Protein AF-A0A2D4GG04-F1 (afdb_monomer_lite)

Secondary structure (DSSP, 8-state):
-----TTHHHHHHHHHHHHHHHHHHHHS-TTS---HHHHHHHHHHHHHHHHHHHHHHHHHHHH--S-HHHHHHHHHHHIIIIIHHHHHHHHHHHHHHHHHHT-GGG-TT---TTSSSTT-

Structure (mmCIF, N/CA/C/O backbone):
data_AF-A0A2D4GG04-F1
#
_entry.id   AF-A0A2D4GG04-F1
#
loop_
_atom_site.group_PDB
_atom_site.id
_atom_site.type_symbol
_atom_site.label_atom_id
_atom_site.label_alt_id
_atom_site.label_comp_id
_atom_site.label_asym_id
_atom_site.label_entity_id
_atom_site.label_seq_id
_atom_site.pdbx_PDB_ins_code
_atom_site.Cartn_x
_atom_site.Cartn_y
_atom_site.Cartn_z
_atom_site.occupancy
_atom_site.B_iso_or_equiv
_atom_site.auth_seq_id
_atom_site.auth_comp_id
_atom_site.auth_asym_id
_atom_site.auth_atom_id
_atom_site.pdbx_PDB_model_num
ATOM 1 N N . ALA A 1 1 ? 33.853 -20.768 0.333 1.00 40.69 1 ALA A N 1
ATOM 2 C CA . ALA A 1 1 ? 32.745 -21.045 1.267 1.00 40.69 1 ALA A CA 1
ATOM 3 C C . ALA A 1 1 ? 31.698 -19.926 1.186 1.00 40.69 1 ALA A C 1
ATOM 5 O O . ALA A 1 1 ? 31.620 -19.101 2.079 1.00 40.69 1 ALA A O 1
ATOM 6 N N . TYR A 1 2 ? 30.912 -19.880 0.100 1.00 39.44 2 TYR A N 1
ATOM 7 C CA . TYR A 1 2 ? 29.882 -18.846 -0.138 1.00 39.44 2 TYR A CA 1
ATOM 8 C C . TYR A 1 2 ? 28.538 -19.462 -0.535 1.00 39.44 2 TYR A C 1
ATOM 10 O O . TYR A 1 2 ? 27.792 -18.930 -1.345 1.00 39.44 2 TYR A O 1
ATOM 18 N N . ARG A 1 3 ? 28.222 -20.621 0.045 1.00 44.22 3 ARG A N 1
ATOM 19 C CA . ARG A 1 3 ? 26.906 -21.250 -0.078 1.00 44.22 3 ARG A CA 1
ATOM 20 C C . ARG A 1 3 ? 26.056 -20.862 1.130 1.00 44.22 3 ARG A C 1
ATOM 22 O O . ARG A 1 3 ? 25.537 -21.718 1.835 1.00 44.22 3 ARG A O 1
ATOM 29 N N . PHE A 1 4 ? 25.984 -19.555 1.398 1.00 45.03 4 PHE A N 1
ATOM 30 C CA . PHE A 1 4 ? 25.039 -18.997 2.357 1.00 45.03 4 PHE A CA 1
ATOM 31 C C . PHE A 1 4 ? 23.671 -18.999 1.673 1.00 45.03 4 PHE A C 1
ATOM 33 O O . PHE A 1 4 ? 23.366 -18.168 0.828 1.00 45.03 4 PHE A O 1
ATOM 40 N N . HIS A 1 5 ? 22.949 -20.083 1.940 1.00 50.53 5 HIS A N 1
ATOM 41 C CA . HIS A 1 5 ? 21.539 -20.345 1.694 1.00 50.53 5 HIS A CA 1
ATOM 42 C C . HIS A 1 5 ? 20.739 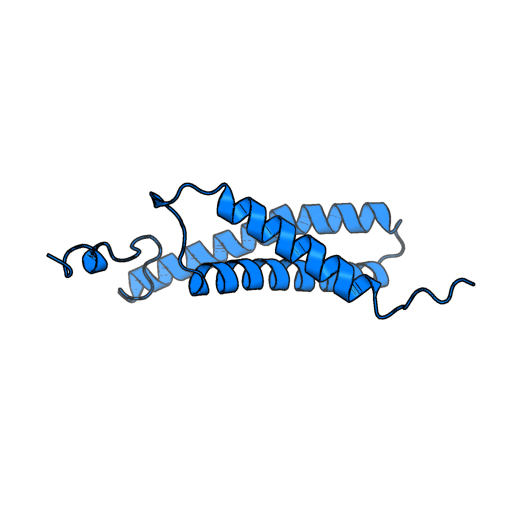-19.237 0.988 1.00 50.53 5 HIS A C 1
ATOM 44 O O . HIS A 1 5 ? 20.206 -18.329 1.621 1.00 50.53 5 HIS A O 1
ATOM 50 N N . LEU A 1 6 ? 20.494 -19.443 -0.308 1.00 53.38 6 LEU A N 1
ATOM 51 C CA . LEU A 1 6 ? 19.455 -18.755 -1.086 1.00 53.38 6 LEU A CA 1
ATOM 52 C C . LEU A 1 6 ? 18.047 -18.901 -0.450 1.00 53.38 6 LEU A C 1
ATOM 54 O O . LEU A 1 6 ? 17.166 -18.093 -0.711 1.00 53.38 6 LEU A O 1
ATOM 58 N N . GLY A 1 7 ? 17.843 -19.892 0.431 1.00 53.12 7 GLY A N 1
ATOM 59 C CA . GLY A 1 7 ? 16.624 -20.051 1.238 1.00 53.12 7 GLY A CA 1
ATOM 60 C C . GLY A 1 7 ? 16.628 -19.333 2.598 1.00 53.12 7 GLY A C 1
ATOM 61 O O . GLY A 1 7 ? 15.573 -19.219 3.211 1.00 53.12 7 GLY A O 1
ATOM 62 N N . GLY A 1 8 ? 17.780 -18.849 3.078 1.00 59.34 8 GLY A N 1
ATOM 63 C CA . GLY A 1 8 ? 17.917 -18.193 4.388 1.00 59.34 8 GLY A CA 1
ATOM 64 C C . GLY A 1 8 ? 17.561 -16.709 4.350 1.00 59.34 8 GLY A C 1
ATOM 65 O O . GLY A 1 8 ? 16.838 -16.231 5.215 1.00 59.34 8 GLY A O 1
ATOM 66 N N . GLY A 1 9 ? 17.941 -16.004 3.279 1.00 67.75 9 GLY A N 1
ATOM 67 C CA . GLY A 1 9 ? 17.712 -14.558 3.170 1.00 67.75 9 GLY A CA 1
ATOM 68 C C . GLY A 1 9 ? 16.235 -14.149 3.204 1.00 67.75 9 GLY A C 1
ATOM 69 O O . GLY A 1 9 ? 15.904 -13.096 3.746 1.00 67.75 9 GLY A O 1
ATOM 70 N N . ILE A 1 10 ? 15.331 -14.989 2.689 1.00 75.00 10 ILE A N 1
ATOM 71 C CA . ILE A 1 10 ? 13.883 -14.731 2.749 1.00 75.00 10 ILE A CA 1
ATOM 72 C C . ILE A 1 10 ? 13.372 -14.905 4.182 1.00 75.00 10 ILE A C 1
ATOM 74 O O . ILE A 1 10 ? 12.631 -14.059 4.675 1.00 75.00 10 ILE A O 1
ATOM 78 N N . VAL A 1 11 ? 13.790 -15.975 4.863 1.00 78.12 11 VAL A N 1
ATOM 79 C CA . VAL A 1 11 ? 13.392 -16.250 6.250 1.00 78.12 11 VAL A CA 1
ATOM 80 C C . VAL A 1 11 ? 13.904 -15.149 7.175 1.00 78.12 11 VAL A C 1
ATOM 82 O O . VAL A 1 11 ? 13.125 -14.595 7.946 1.00 78.12 11 VAL A O 1
ATOM 85 N N . ASP A 1 12 ? 15.168 -14.758 7.038 1.00 78.50 12 ASP A N 1
ATOM 86 C CA . ASP A 1 12 ? 15.774 -13.684 7.827 1.00 78.50 12 ASP A CA 1
ATOM 87 C C . ASP A 1 12 ? 15.065 -12.342 7.595 1.00 78.50 12 ASP A C 1
ATOM 89 O O . ASP A 1 12 ? 14.729 -11.636 8.546 1.00 78.50 12 ASP A O 1
ATOM 93 N N . SER A 1 13 ? 14.750 -12.017 6.337 1.00 76.44 13 SER A N 1
ATOM 94 C CA . SER A 1 13 ? 14.016 -10.793 5.989 1.00 76.44 13 SER A CA 1
ATOM 95 C C . SER A 1 13 ? 12.606 -10.780 6.587 1.00 76.44 13 SER A C 1
ATOM 97 O O . SER A 1 13 ? 12.174 -9.766 7.138 1.00 76.44 13 SER A O 1
ATOM 99 N N . LEU A 1 14 ? 11.895 -11.913 6.545 1.00 79.69 14 LEU A N 1
ATOM 100 C CA . LEU A 1 14 ? 10.574 -12.055 7.164 1.00 79.69 14 LEU A CA 1
ATOM 101 C C . LEU A 1 14 ? 10.644 -11.897 8.687 1.00 79.69 14 LEU A C 1
ATOM 103 O O . LEU A 1 14 ? 9.797 -11.222 9.278 1.00 79.69 14 LEU A O 1
ATOM 107 N N . LEU A 1 15 ? 11.668 -12.472 9.323 1.00 81.00 15 LEU A N 1
ATOM 108 C CA . LEU A 1 15 ? 11.889 -12.344 10.761 1.00 81.00 15 LEU A CA 1
ATOM 109 C C . LEU A 1 15 ? 12.191 -10.895 11.156 1.00 81.00 15 LEU A C 1
ATOM 111 O O . LEU A 1 15 ? 11.636 -10.413 12.143 1.00 81.00 15 LEU A O 1
ATOM 115 N N . ILE A 1 16 ? 13.011 -10.172 10.392 1.00 83.19 16 ILE A N 1
ATOM 116 C CA . ILE A 1 16 ? 13.320 -8.756 10.649 1.00 83.19 16 ILE A CA 1
ATOM 117 C C . ILE A 1 16 ? 12.049 -7.901 10.572 1.00 83.19 16 ILE A C 1
ATOM 119 O O . ILE A 1 16 ? 11.775 -7.122 11.488 1.00 83.19 16 ILE A O 1
ATOM 123 N N . VAL A 1 17 ? 11.233 -8.085 9.530 1.00 82.44 17 VAL A N 1
ATOM 124 C CA . VAL A 1 17 ? 9.967 -7.352 9.366 1.00 82.44 17 VAL A CA 1
ATOM 125 C C . VAL A 1 17 ? 8.997 -7.673 10.507 1.00 82.44 17 VAL A C 1
ATOM 127 O O . VAL A 1 17 ? 8.433 -6.758 11.107 1.00 82.44 17 VAL A O 1
ATOM 130 N N . ALA A 1 18 ? 8.843 -8.947 10.876 1.00 79.88 18 ALA A N 1
ATOM 131 C CA . ALA A 1 18 ? 7.969 -9.357 11.975 1.00 79.88 18 ALA A CA 1
ATOM 132 C C . ALA A 1 18 ? 8.412 -8.778 13.331 1.00 79.88 18 ALA A C 1
ATOM 134 O O . ALA A 1 18 ? 7.576 -8.312 14.113 1.00 79.88 18 ALA A O 1
ATOM 135 N N . ASN A 1 19 ? 9.721 -8.752 13.604 1.00 80.88 19 ASN A N 1
ATOM 136 C CA . ASN A 1 19 ? 10.279 -8.152 14.817 1.00 80.88 19 ASN A CA 1
ATOM 137 C C . ASN A 1 19 ? 10.058 -6.636 14.848 1.00 80.88 19 ASN A C 1
ATOM 139 O O . ASN A 1 19 ? 9.591 -6.101 15.854 1.00 80.88 19 ASN A O 1
ATOM 143 N N . PHE A 1 20 ? 10.315 -5.941 13.740 1.00 83.31 20 PHE A N 1
ATOM 144 C CA . PHE A 1 20 ? 10.096 -4.499 13.632 1.00 83.31 20 PHE A CA 1
ATOM 145 C C . PHE A 1 20 ? 8.620 -4.119 13.841 1.00 83.31 20 PHE A C 1
ATOM 147 O O . PHE A 1 20 ? 8.305 -3.213 14.616 1.00 83.31 20 PHE A O 1
ATOM 154 N N . LEU A 1 21 ? 7.702 -4.863 13.219 1.00 79.75 21 LEU A N 1
ATOM 155 C CA . LEU A 1 21 ? 6.257 -4.694 13.387 1.00 79.75 21 LEU A CA 1
ATOM 156 C C . LEU A 1 21 ? 5.798 -4.975 14.826 1.00 79.75 21 LEU A C 1
ATOM 158 O O . LEU A 1 21 ? 4.960 -4.248 15.366 1.00 79.75 21 LEU A O 1
ATOM 162 N N . SER A 1 22 ? 6.388 -5.980 15.477 1.00 78.06 22 SER A N 1
ATOM 163 C CA . SER A 1 22 ? 6.126 -6.289 16.885 1.00 78.06 22 SER A CA 1
ATOM 164 C C . SER A 1 22 ? 6.583 -5.149 17.799 1.00 78.06 22 SER A C 1
ATOM 166 O O . SER A 1 22 ? 5.814 -4.702 18.650 1.00 78.06 22 SER A O 1
ATOM 168 N N . VAL A 1 23 ? 7.786 -4.603 17.585 1.00 81.88 23 VAL A N 1
ATOM 169 C CA . VAL A 1 23 ? 8.307 -3.442 18.331 1.00 81.88 23 VAL A CA 1
ATOM 170 C C . VAL A 1 23 ? 7.428 -2.207 18.128 1.00 81.88 23 VAL A C 1
ATOM 172 O O . VAL A 1 23 ? 7.104 -1.527 19.104 1.00 81.88 23 VAL A O 1
ATOM 175 N N . LYS A 1 24 ? 6.986 -1.936 16.892 1.00 78.75 24 LYS A N 1
ATOM 176 C CA . LYS A 1 24 ? 6.045 -0.844 16.600 1.00 78.75 24 LYS A CA 1
ATOM 177 C C . LYS A 1 24 ? 4.761 -0.993 17.422 1.00 78.75 24 LYS A C 1
ATOM 179 O O . LYS A 1 24 ? 4.355 -0.051 18.095 1.00 78.75 24 LYS A O 1
ATOM 184 N N . ARG A 1 25 ? 4.205 -2.204 17.484 1.00 74.12 25 ARG A N 1
ATOM 185 C CA . ARG A 1 25 ? 2.998 -2.520 18.263 1.00 74.12 25 ARG A CA 1
ATOM 186 C C . ARG A 1 25 ? 3.197 -2.445 19.781 1.00 74.12 25 ARG A C 1
ATOM 188 O O . ARG A 1 25 ? 2.258 -2.122 20.516 1.00 74.12 25 ARG A O 1
ATOM 195 N N . PHE A 1 26 ? 4.399 -2.725 20.285 1.00 75.25 26 PHE A N 1
ATOM 196 C CA . PHE A 1 26 ? 4.723 -2.532 21.703 1.00 75.25 26 PHE A CA 1
ATOM 197 C C . PHE A 1 26 ? 4.834 -1.053 22.091 1.00 75.25 26 PHE A C 1
ATOM 199 O O . PHE A 1 26 ? 4.546 -0.723 23.240 1.00 75.25 26 PHE A O 1
ATOM 206 N N . ARG A 1 27 ? 5.183 -0.172 21.144 1.00 77.12 27 ARG A N 1
ATOM 207 C CA . ARG A 1 27 ? 5.227 1.288 21.341 1.00 77.12 27 ARG A CA 1
ATOM 208 C C . ARG A 1 27 ? 3.866 1.975 21.174 1.00 77.12 27 ARG A C 1
ATOM 210 O O . ARG A 1 27 ? 3.738 3.136 21.548 1.00 77.12 27 ARG A O 1
ATOM 217 N N . GLU A 1 28 ? 2.855 1.286 20.648 1.00 76.56 28 GLU A N 1
ATOM 218 C CA . GLU A 1 28 ? 1.491 1.819 20.554 1.00 76.56 28 GLU A CA 1
ATOM 219 C C . GLU A 1 28 ? 0.812 1.873 21.942 1.00 76.56 28 GLU A C 1
ATOM 221 O O . GLU A 1 28 ? 0.864 0.887 22.693 1.00 76.56 28 GLU A O 1
ATOM 226 N N . PRO A 1 29 ? 0.150 2.991 22.303 1.00 76.62 29 PRO A N 1
ATOM 227 C CA . PRO A 1 29 ? -0.538 3.134 23.583 1.00 76.62 29 PRO A CA 1
ATOM 228 C C . PRO A 1 29 ? -1.641 2.079 23.738 1.00 76.62 29 PRO A C 1
ATOM 230 O O . PRO A 1 29 ? -2.438 1.848 22.829 1.00 76.62 29 PRO A O 1
ATOM 233 N N . LYS A 1 30 ? -1.714 1.447 24.921 1.00 66.94 30 LYS A N 1
ATOM 234 C CA . LYS A 1 30 ? -2.634 0.323 25.208 1.00 66.94 30 LYS A CA 1
ATOM 235 C C . LYS A 1 30 ? -4.110 0.636 24.913 1.00 66.94 30 LYS A C 1
ATOM 237 O O . LYS A 1 30 ? -4.852 -0.284 24.592 1.00 66.94 30 LYS A O 1
ATOM 242 N N . HIS A 1 31 ? -4.502 1.905 25.011 1.00 70.19 3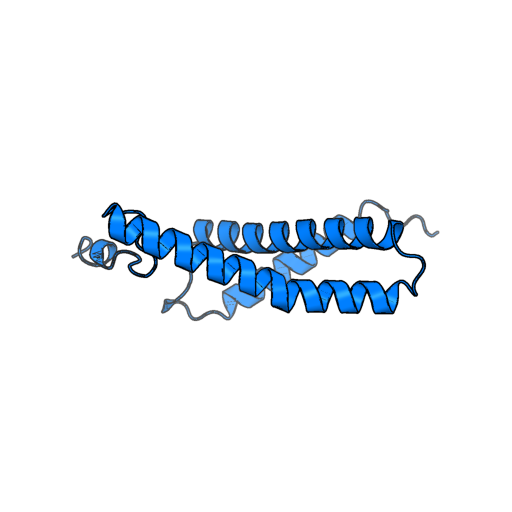1 HIS A N 1
ATOM 243 C CA . HIS A 1 31 ? -5.854 2.413 24.764 1.00 70.19 31 HIS A CA 1
ATOM 244 C C . HIS A 1 31 ? -6.322 2.247 23.306 1.00 70.19 31 HIS A C 1
ATOM 246 O O . HIS A 1 31 ? -7.479 1.923 23.076 1.00 70.19 31 HIS A O 1
ATOM 252 N N . GLU A 1 32 ? -5.436 2.439 22.323 1.00 70.75 32 GLU A N 1
ATOM 253 C CA . GLU A 1 32 ? -5.800 2.501 20.892 1.00 70.75 32 GLU A CA 1
ATOM 254 C C . GLU A 1 32 ? -5.421 1.215 20.130 1.00 70.75 32 GLU A C 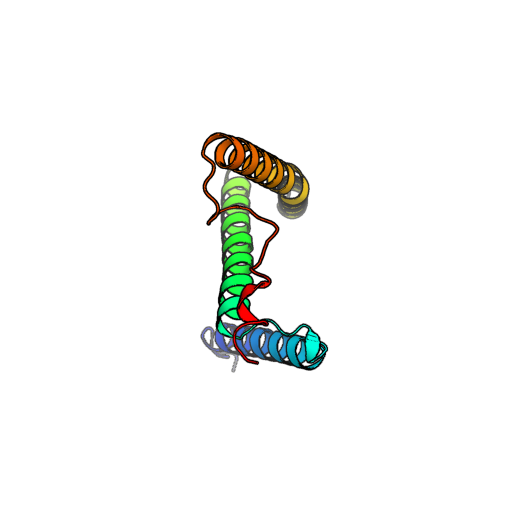1
ATOM 256 O O . GLU A 1 32 ? -5.522 1.128 18.904 1.00 70.75 32 GLU A O 1
ATOM 261 N N . ARG A 1 33 ? -4.931 0.188 20.839 1.00 73.00 33 ARG A N 1
ATOM 262 C CA . ARG A 1 33 ? -4.361 -1.009 20.213 1.00 73.00 33 ARG A CA 1
ATOM 263 C C . ARG A 1 33 ? -5.445 -1.812 19.487 1.00 73.00 33 ARG A C 1
ATOM 265 O O . ARG A 1 33 ? -6.260 -2.497 20.104 1.00 73.00 33 ARG A O 1
ATOM 272 N N . ARG A 1 34 ? -5.386 -1.811 18.153 1.00 75.69 34 ARG A N 1
ATOM 273 C CA . ARG A 1 34 ? -6.254 -2.625 17.284 1.00 75.69 34 ARG A CA 1
ATOM 274 C C . ARG A 1 34 ? -6.094 -4.124 17.620 1.00 75.69 34 ARG A C 1
ATOM 276 O O . ARG A 1 34 ? -4.957 -4.592 17.778 1.00 75.69 34 ARG A O 1
ATOM 283 N N . PRO A 1 35 ? -7.177 -4.920 17.690 1.00 83.25 35 PRO A N 1
ATOM 284 C CA . PRO A 1 35 ? -7.090 -6.355 17.975 1.00 83.25 35 PRO A CA 1
ATOM 285 C C . PRO A 1 35 ? -6.253 -7.086 16.913 1.00 83.25 35 PRO A C 1
ATOM 287 O O . PRO A 1 35 ? -6.229 -6.694 15.746 1.00 83.25 35 PRO A O 1
ATOM 290 N N . TRP A 1 36 ? -5.560 -8.158 17.314 1.00 76.81 36 TRP A N 1
ATOM 291 C CA . TRP A 1 36 ? -4.562 -8.858 16.485 1.00 76.81 36 TRP A CA 1
ATOM 292 C C . TRP A 1 36 ? -5.085 -9.304 15.114 1.00 76.81 36 TRP A C 1
ATOM 294 O O . TRP A 1 36 ? -4.374 -9.180 14.122 1.00 76.81 36 TRP A O 1
ATOM 304 N N . ARG A 1 37 ? -6.347 -9.744 15.042 1.00 73.94 37 ARG A N 1
ATOM 305 C CA . ARG A 1 37 ? -6.994 -10.140 13.781 1.00 73.94 37 ARG A CA 1
ATOM 306 C C . ARG A 1 37 ? -7.128 -8.971 12.802 1.00 73.94 37 ARG A C 1
ATOM 308 O O . ARG A 1 37 ? -6.829 -9.133 11.627 1.00 73.94 37 ARG A O 1
ATOM 315 N N . ILE A 1 38 ? -7.545 -7.797 13.283 1.00 78.38 38 ILE A N 1
ATOM 316 C CA . ILE A 1 38 ? -7.724 -6.605 12.437 1.00 78.38 38 ILE A CA 1
ATOM 317 C C . ILE A 1 38 ? -6.365 -6.078 11.981 1.00 78.38 38 ILE A C 1
ATOM 319 O O . ILE A 1 38 ? -6.199 -5.740 10.817 1.00 78.38 38 ILE A O 1
ATOM 323 N N . TRP A 1 39 ? -5.383 -6.062 12.880 1.00 82.12 39 TRP A N 1
ATOM 324 C CA . TRP A 1 39 ? -4.031 -5.604 12.568 1.00 82.12 39 TRP A CA 1
ATOM 325 C C . TRP A 1 39 ? -3.336 -6.469 11.508 1.00 82.12 39 TRP A C 1
ATOM 327 O O . TRP A 1 39 ? -2.697 -5.932 10.604 1.00 82.12 39 TRP A O 1
ATOM 337 N N . PHE A 1 40 ? -3.492 -7.795 11.584 1.00 81.44 40 PHE A N 1
ATOM 338 C CA . PHE A 1 40 ? -2.943 -8.692 10.569 1.00 81.44 40 PHE A CA 1
ATOM 339 C C . PHE A 1 40 ? -3.606 -8.446 9.212 1.00 81.44 40 PHE A C 1
ATOM 341 O O . PHE A 1 40 ? -2.909 -8.246 8.227 1.00 81.44 40 PHE A O 1
ATOM 348 N N . LEU A 1 41 ? -4.940 -8.354 9.177 1.00 80.00 41 LEU A N 1
ATOM 349 C CA . LEU A 1 41 ? -5.685 -8.068 7.947 1.00 80.00 41 LEU A CA 1
ATOM 350 C C . LEU A 1 41 ? -5.320 -6.707 7.332 1.00 80.00 41 LEU A C 1
ATOM 352 O O . LEU A 1 41 ? -5.265 -6.595 6.111 1.00 80.00 41 LEU A O 1
ATOM 356 N N . ASP A 1 42 ? -5.061 -5.685 8.148 1.00 79.50 42 ASP A N 1
ATOM 357 C CA . ASP A 1 42 ? -4.616 -4.367 7.681 1.00 79.50 42 ASP A CA 1
ATOM 358 C C . ASP A 1 42 ? -3.192 -4.410 7.101 1.00 79.50 42 ASP A C 1
ATOM 360 O O . ASP A 1 42 ? -2.946 -3.947 5.987 1.00 79.50 42 ASP A O 1
ATOM 364 N N . THR A 1 43 ? -2.269 -5.069 7.805 1.00 84.38 43 THR A N 1
ATOM 365 C CA . THR A 1 43 ? -0.881 -5.254 7.350 1.00 84.38 43 THR A CA 1
ATOM 366 C C . THR A 1 43 ? -0.823 -6.077 6.060 1.00 84.38 43 THR A C 1
ATOM 368 O O . THR A 1 43 ? -0.097 -5.727 5.131 1.00 84.38 43 THR A O 1
ATOM 371 N N . SER A 1 44 ? -1.624 -7.144 5.954 1.00 85.31 44 SER A N 1
ATOM 372 C CA . SER A 1 44 ? -1.720 -7.967 4.744 1.00 85.31 44 SER A CA 1
ATOM 373 C C . SER A 1 44 ? -2.251 -7.176 3.551 1.00 85.31 44 SER A C 1
ATOM 375 O O . SER A 1 44 ? -1.737 -7.335 2.447 1.00 85.31 44 SER A O 1
ATOM 377 N N . LYS A 1 45 ? -3.237 -6.292 3.756 1.00 80.31 45 LYS A N 1
ATOM 378 C CA . LYS A 1 45 ? -3.740 -5.408 2.693 1.00 80.31 45 LYS A CA 1
ATOM 379 C C . LYS A 1 45 ? -2.645 -4.483 2.158 1.00 80.31 45 LYS A C 1
ATOM 381 O O . LYS A 1 45 ? -2.516 -4.357 0.944 1.00 80.31 45 LYS A O 1
ATOM 386 N N . GLN A 1 46 ? -1.831 -3.894 3.037 1.00 78.56 46 GLN A N 1
ATOM 387 C CA . GLN A 1 46 ? -0.705 -3.043 2.628 1.00 78.56 46 GLN A CA 1
ATOM 388 C C . GLN A 1 46 ? 0.368 -3.836 1.866 1.00 78.56 46 GLN A C 1
ATOM 390 O O . GLN A 1 46 ? 0.863 -3.379 0.837 1.00 78.56 46 GLN A O 1
ATOM 395 N N . ALA A 1 47 ? 0.682 -5.052 2.323 1.00 84.25 47 ALA A N 1
ATOM 396 C CA . ALA A 1 47 ? 1.648 -5.921 1.654 1.00 84.25 47 ALA A CA 1
ATOM 397 C C . ALA A 1 47 ? 1.197 -6.323 0.238 1.00 84.25 47 ALA A C 1
ATOM 399 O O . ALA A 1 47 ? 1.996 -6.281 -0.696 1.00 84.25 47 ALA A O 1
ATOM 400 N N . ILE A 1 48 ? -0.084 -6.665 0.064 1.00 85.88 48 ILE A N 1
ATOM 401 C CA . ILE A 1 48 ? -0.657 -7.007 -1.248 1.00 85.88 48 ILE A CA 1
ATOM 402 C C . ILE A 1 48 ? -0.625 -5.796 -2.187 1.00 85.88 48 ILE A C 1
ATOM 404 O O . ILE A 1 48 ? -0.259 -5.949 -3.350 1.00 85.88 48 ILE A O 1
ATOM 408 N N . GLY A 1 49 ? -0.951 -4.598 -1.689 1.00 81.69 49 GLY A N 1
ATOM 409 C CA . GLY A 1 49 ? -0.870 -3.364 -2.477 1.00 81.69 49 GLY A CA 1
ATOM 410 C C . GLY A 1 49 ? 0.543 -3.104 -3.001 1.00 81.69 49 GLY A C 1
ATOM 411 O O . GLY A 1 49 ? 0.729 -2.912 -4.199 1.00 81.69 49 GLY A O 1
ATOM 412 N N . MET A 1 50 ? 1.554 -3.202 -2.131 1.00 78.69 50 MET A N 1
ATOM 413 C CA . MET A 1 50 ? 2.948 -3.000 -2.538 1.00 78.69 50 MET A CA 1
ATOM 414 C C . MET A 1 50 ? 3.428 -4.059 -3.538 1.00 78.69 50 MET A C 1
ATOM 416 O O . MET A 1 50 ? 4.162 -3.740 -4.469 1.00 78.69 50 MET A O 1
ATOM 420 N N . MET A 1 51 ? 2.981 -5.308 -3.382 1.00 81.00 51 MET A N 1
ATOM 421 C CA . MET A 1 51 ? 3.287 -6.387 -4.321 1.00 81.00 51 MET A CA 1
ATOM 422 C C . MET A 1 51 ? 2.655 -6.146 -5.699 1.00 81.00 51 MET A C 1
ATOM 424 O O . MET A 1 51 ? 3.327 -6.311 -6.713 1.00 81.00 51 MET A O 1
ATOM 428 N N . PHE A 1 52 ? 1.388 -5.726 -5.747 1.00 80.44 52 PHE A N 1
ATOM 429 C CA . PHE A 1 52 ? 0.685 -5.440 -6.999 1.00 80.44 52 PHE A CA 1
ATOM 430 C C . PHE A 1 52 ? 1.357 -4.305 -7.784 1.00 80.44 52 PHE A C 1
ATOM 432 O O . PHE A 1 52 ? 1.641 -4.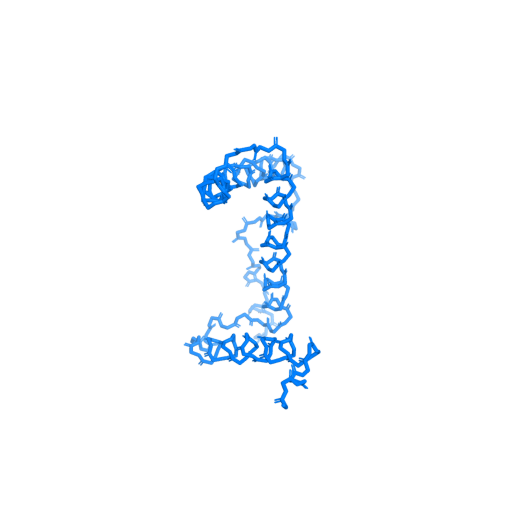461 -8.970 1.00 80.44 52 PHE A O 1
ATOM 439 N N . ILE A 1 53 ? 1.685 -3.202 -7.106 1.00 74.62 53 ILE A N 1
ATOM 440 C CA . ILE A 1 53 ? 2.378 -2.062 -7.718 1.00 74.62 53 ILE A CA 1
ATOM 441 C C . ILE A 1 53 ? 3.784 -2.437 -8.179 1.00 74.62 53 ILE A C 1
ATOM 443 O O . ILE A 1 53 ? 4.190 -2.069 -9.278 1.00 74.62 53 ILE A O 1
ATOM 447 N N . HIS A 1 54 ? 4.514 -3.225 -7.391 1.00 75.56 54 HIS A N 1
ATOM 448 C CA . HIS A 1 54 ? 5.824 -3.720 -7.795 1.00 75.56 54 HIS A CA 1
ATOM 449 C C . HIS A 1 54 ? 5.762 -4.504 -9.116 1.00 75.56 54 HIS A C 1
ATOM 451 O O . HIS A 1 54 ? 6.542 -4.221 -10.023 1.00 75.56 54 HIS A O 1
ATOM 457 N N . PHE A 1 55 ? 4.810 -5.432 -9.267 1.00 74.62 55 PHE A N 1
ATOM 458 C CA . PHE A 1 55 ? 4.652 -6.193 -10.511 1.00 74.62 55 PHE A CA 1
ATOM 459 C C . PHE A 1 55 ? 4.194 -5.333 -11.693 1.00 74.62 55 PHE A C 1
ATOM 461 O O . PHE A 1 55 ? 4.701 -5.517 -12.798 1.00 74.62 55 PHE A O 1
ATOM 468 N N . ALA A 1 56 ? 3.290 -4.375 -11.472 1.00 75.38 56 ALA A N 1
ATOM 469 C CA . ALA A 1 56 ? 2.884 -3.425 -12.508 1.00 75.38 56 ALA A CA 1
ATOM 470 C C . ALA A 1 56 ? 4.078 -2.594 -13.012 1.00 75.38 56 ALA A C 1
ATOM 472 O O . ALA A 1 56 ? 4.252 -2.422 -14.217 1.00 75.38 56 ALA A O 1
ATOM 473 N N . ASN A 1 57 ? 4.947 -2.154 -12.098 1.00 69.38 57 ASN A N 1
ATOM 474 C CA . ASN A 1 57 ? 6.143 -1.386 -12.433 1.00 69.38 57 ASN A CA 1
ATOM 475 C C . ASN A 1 57 ? 7.193 -2.226 -13.171 1.00 69.38 57 ASN A C 1
ATOM 477 O O . ASN A 1 57 ? 7.800 -1.734 -14.117 1.00 69.38 57 ASN A O 1
ATOM 481 N N . VAL A 1 58 ? 7.391 -3.489 -12.779 1.00 72.56 58 VAL A N 1
ATOM 482 C CA . VAL A 1 58 ? 8.286 -4.418 -13.494 1.00 72.56 58 VAL A CA 1
ATOM 483 C C . VAL A 1 58 ? 7.775 -4.684 -14.912 1.00 72.56 58 VAL A C 1
ATOM 485 O O . VAL A 1 58 ? 8.561 -4.659 -15.851 1.00 72.56 58 VAL A O 1
ATOM 488 N N . TYR A 1 59 ? 6.465 -4.874 -15.086 1.00 70.75 59 TYR A N 1
ATOM 489 C CA . TYR A 1 59 ? 5.857 -5.065 -16.405 1.00 70.75 59 TYR A CA 1
ATOM 490 C C . TYR A 1 59 ? 5.996 -3.823 -17.302 1.00 70.75 59 TYR A C 1
ATOM 492 O O . TYR A 1 59 ? 6.337 -3.941 -18.473 1.00 70.75 59 TYR A O 1
ATOM 500 N N . LEU A 1 60 ? 5.786 -2.622 -16.752 1.00 64.94 60 LEU A N 1
ATOM 501 C CA . LEU A 1 60 ? 5.994 -1.367 -17.485 1.00 64.94 60 LEU A CA 1
ATOM 502 C C . LEU A 1 60 ? 7.465 -1.145 -17.860 1.00 64.94 60 LEU A C 1
ATOM 504 O O . LEU A 1 60 ? 7.746 -0.626 -18.937 1.00 64.94 60 LEU A O 1
ATOM 508 N N . SER A 1 61 ? 8.405 -1.570 -17.013 1.00 65.19 61 SER A N 1
ATOM 509 C CA . SER A 1 61 ? 9.838 -1.483 -17.310 1.00 65.19 61 SER A CA 1
ATOM 510 C C . SER A 1 61 ? 10.265 -2.332 -18.510 1.00 65.19 61 SER A C 1
ATOM 512 O O . SER A 1 61 ? 11.267 -1.996 -19.127 1.00 65.19 61 SER A O 1
ATOM 514 N N . ASP A 1 62 ? 9.540 -3.402 -18.846 1.00 66.44 62 ASP A N 1
ATOM 515 C CA . ASP A 1 62 ? 9.822 -4.237 -20.025 1.00 66.44 62 ASP A CA 1
ATOM 516 C C . ASP A 1 62 ? 9.345 -3.572 -21.333 1.00 66.44 62 ASP A C 1
ATOM 518 O O . ASP A 1 62 ? 9.838 -3.872 -22.415 1.00 66.44 62 ASP A O 1
ATOM 522 N N . LEU A 1 63 ? 8.402 -2.625 -21.235 1.00 65.38 63 LEU A N 1
ATOM 523 C CA . LEU A 1 63 ? 7.772 -1.964 -22.382 1.00 65.38 63 LEU A CA 1
ATOM 524 C C . LEU A 1 63 ? 8.451 -0.641 -22.790 1.00 65.38 63 LEU A C 1
ATOM 526 O O . LEU A 1 63 ? 8.142 -0.105 -23.854 1.00 65.38 63 LEU A O 1
ATOM 530 N N . THR A 1 64 ? 9.355 -0.098 -21.969 1.00 59.91 64 THR A N 1
ATOM 531 C CA . THR A 1 64 ? 9.936 1.242 -22.172 1.00 59.91 64 THR A CA 1
ATOM 532 C C . THR A 1 64 ? 11.465 1.204 -22.086 1.00 59.91 64 THR A C 1
ATOM 534 O O . THR A 1 64 ? 12.011 0.855 -21.047 1.00 59.91 64 THR A O 1
ATOM 537 N N . GLU A 1 65 ? 12.165 1.600 -23.156 1.00 57.53 65 GLU A N 1
ATOM 538 C CA . GLU A 1 65 ? 13.643 1.622 -23.264 1.00 57.53 65 GLU A CA 1
ATOM 539 C C . GLU A 1 65 ? 14.309 2.832 -22.555 1.00 57.53 65 GLU A C 1
ATOM 541 O O . GLU A 1 65 ? 15.360 3.309 -22.981 1.00 57.53 65 GLU A O 1
ATOM 546 N N . GLU A 1 66 ? 13.706 3.376 -21.494 1.00 59.06 66 GLU A N 1
ATOM 547 C CA . GLU A 1 66 ? 14.301 4.464 -20.696 1.00 59.06 66 GLU A CA 1
ATOM 548 C C . GLU A 1 66 ? 15.089 3.926 -19.490 1.00 59.06 66 GLU A C 1
ATOM 550 O O . GLU A 1 66 ? 14.910 2.784 -19.065 1.00 59.06 66 GLU A O 1
ATOM 555 N N . ASP A 1 67 ? 15.959 4.760 -18.905 1.00 67.12 67 ASP A N 1
ATOM 556 C CA . ASP A 1 67 ? 16.785 4.379 -17.756 1.00 67.12 67 ASP A CA 1
ATOM 557 C C . ASP A 1 67 ? 15.936 3.789 -16.607 1.00 67.12 67 ASP A C 1
ATOM 559 O O . ASP A 1 67 ? 15.056 4.472 -16.058 1.00 67.12 67 ASP A O 1
ATOM 563 N N . PRO A 1 68 ? 16.234 2.555 -16.154 1.00 64.94 68 PRO A N 1
ATOM 564 C CA . PRO A 1 68 ? 15.362 1.792 -15.256 1.00 64.94 68 PRO A CA 1
ATOM 565 C C . PRO A 1 68 ? 15.137 2.470 -13.896 1.00 64.94 68 PRO A C 1
ATOM 567 O O . PRO A 1 68 ? 14.118 2.251 -13.244 1.00 64.94 68 PRO A O 1
ATOM 570 N N . CYS A 1 69 ? 16.063 3.329 -13.462 1.00 65.75 69 CYS A N 1
ATOM 571 C CA . CYS A 1 69 ? 15.967 4.058 -12.196 1.00 65.75 69 CYS A CA 1
ATOM 572 C C . CYS A 1 69 ? 14.959 5.224 -12.256 1.00 65.75 69 CYS A C 1
ATOM 574 O O . CYS A 1 69 ? 14.158 5.402 -11.335 1.00 65.75 69 CYS A O 1
ATOM 576 N N . SER A 1 70 ? 14.961 5.994 -13.349 1.00 68.94 70 SER A N 1
ATOM 577 C CA . SER A 1 70 ? 14.046 7.129 -13.536 1.00 68.94 70 SER A CA 1
ATOM 578 C C . SER A 1 70 ? 12.626 6.653 -13.805 1.00 68.94 70 SER A C 1
ATOM 580 O O . SER A 1 70 ? 11.680 7.186 -13.229 1.00 68.94 70 SER A O 1
ATOM 582 N N . LEU A 1 71 ? 12.472 5.598 -14.605 1.00 68.94 71 LEU A N 1
ATOM 583 C CA . LEU A 1 71 ? 11.161 5.045 -14.921 1.00 68.94 71 LEU A CA 1
ATOM 584 C C . LEU A 1 71 ? 10.492 4.409 -13.695 1.00 68.94 71 LEU A C 1
ATOM 586 O O . LEU A 1 71 ? 9.299 4.608 -13.460 1.00 68.94 71 LEU A O 1
ATOM 590 N N . TYR A 1 72 ? 11.272 3.727 -12.850 1.00 69.25 72 TYR A N 1
ATOM 591 C CA . TYR A 1 72 ? 10.790 3.230 -11.562 1.00 69.25 72 TYR A CA 1
ATOM 592 C C . TYR A 1 72 ? 10.318 4.368 -10.646 1.00 69.25 72 TYR A C 1
ATOM 594 O O . TYR A 1 72 ? 9.248 4.276 -10.040 1.00 69.25 72 TYR A O 1
ATOM 602 N N . LEU A 1 73 ? 11.090 5.458 -10.564 1.00 69.00 73 LEU A N 1
ATOM 603 C CA . LEU A 1 73 ? 10.749 6.616 -9.739 1.00 69.00 73 LEU A CA 1
ATOM 604 C C . LEU A 1 73 ? 9.480 7.321 -10.240 1.00 69.00 73 LEU A C 1
ATOM 606 O O . LEU A 1 73 ? 8.615 7.658 -9.434 1.00 69.00 73 LEU A O 1
ATOM 610 N N . ILE A 1 74 ? 9.339 7.514 -11.553 1.00 76.69 74 ILE A N 1
ATOM 611 C CA . ILE A 1 74 ? 8.163 8.158 -12.151 1.00 76.69 74 ILE A CA 1
ATOM 612 C C . ILE A 1 74 ? 6.920 7.289 -11.962 1.00 76.69 74 ILE A C 1
ATOM 614 O O . ILE A 1 74 ? 5.896 7.811 -11.533 1.00 76.69 74 ILE A O 1
ATOM 618 N N . ASN A 1 75 ? 7.003 5.974 -12.183 1.00 73.50 75 ASN A N 1
ATOM 619 C CA . ASN A 1 75 ? 5.874 5.072 -11.947 1.00 73.50 75 ASN A CA 1
ATOM 620 C C . ASN A 1 75 ? 5.471 5.010 -10.468 1.00 73.50 75 ASN A C 1
ATOM 622 O O . ASN A 1 75 ? 4.283 4.984 -10.157 1.00 73.50 75 ASN A O 1
ATOM 626 N N . PHE A 1 76 ? 6.430 5.065 -9.542 1.00 74.12 76 PHE A N 1
ATOM 627 C CA . PHE A 1 76 ? 6.134 5.178 -8.113 1.00 74.12 76 PHE A CA 1
ATOM 628 C C . PHE A 1 76 ? 5.434 6.501 -7.761 1.00 74.12 76 PHE A C 1
ATOM 630 O O . PHE A 1 76 ? 4.463 6.510 -7.007 1.00 74.12 76 PHE A O 1
ATOM 637 N N . LEU A 1 77 ? 5.892 7.627 -8.316 1.00 72.31 77 LEU A N 1
ATOM 638 C CA . LEU A 1 77 ? 5.262 8.935 -8.100 1.00 72.31 77 LEU A CA 1
ATOM 639 C C . LEU A 1 77 ? 3.877 9.027 -8.758 1.00 72.31 77 LEU A C 1
ATOM 641 O O . LEU A 1 77 ? 2.959 9.636 -8.198 1.00 72.31 77 LEU A O 1
ATOM 645 N N . LEU A 1 78 ? 3.704 8.398 -9.920 1.00 73.44 78 LEU A N 1
ATOM 646 C CA . LEU A 1 78 ? 2.414 8.258 -10.587 1.00 73.44 78 LEU A CA 1
ATOM 647 C C . LEU A 1 78 ? 1.472 7.370 -9.777 1.00 73.44 78 LEU A C 1
ATOM 649 O O . LEU A 1 78 ? 0.319 7.739 -9.625 1.00 73.44 78 LEU A O 1
ATOM 653 N N . ASP A 1 79 ? 1.927 6.273 -9.176 1.00 73.88 79 ASP A N 1
ATOM 654 C CA . ASP A 1 79 ? 1.088 5.467 -8.282 1.00 73.88 79 ASP A CA 1
ATOM 655 C C . ASP A 1 79 ? 0.697 6.234 -7.007 1.00 73.88 79 ASP A C 1
ATOM 657 O O . ASP A 1 79 ? -0.472 6.278 -6.622 1.00 73.88 79 ASP A O 1
ATOM 661 N N . ALA A 1 80 ? 1.639 6.961 -6.403 1.00 78.44 80 ALA A N 1
ATOM 662 C CA . ALA A 1 80 ? 1.362 7.789 -5.232 1.00 78.44 80 ALA A CA 1
ATOM 663 C C . ALA A 1 80 ? 0.323 8.897 -5.504 1.00 78.44 80 ALA A C 1
ATOM 665 O O . ALA A 1 80 ? -0.344 9.359 -4.576 1.00 78.44 80 ALA A O 1
ATOM 666 N N . THR A 1 81 ? 0.159 9.320 -6.762 1.00 82.50 81 THR A N 1
ATOM 667 C CA . THR A 1 81 ? -0.778 10.381 -7.164 1.00 82.50 81 THR A CA 1
ATOM 668 C C . THR A 1 81 ? -2.051 9.828 -7.810 1.00 82.50 81 THR A C 1
ATOM 670 O O . THR A 1 81 ? -3.150 10.073 -7.309 1.00 82.50 81 THR A O 1
ATOM 673 N N . LEU A 1 82 ? -1.929 9.043 -8.882 1.00 79.69 82 LEU A N 1
ATOM 674 C CA . LEU A 1 82 ? -3.036 8.388 -9.582 1.00 79.69 82 LEU A CA 1
ATOM 675 C C . LEU A 1 82 ? -3.683 7.294 -8.734 1.00 79.69 82 LEU A C 1
ATOM 677 O O . LEU A 1 82 ? -4.908 7.241 -8.672 1.00 79.69 82 LEU A O 1
ATOM 681 N N . GLY A 1 83 ? -2.902 6.461 -8.045 1.00 78.81 83 GLY A N 1
ATOM 682 C CA . GLY A 1 83 ? -3.428 5.417 -7.162 1.00 78.81 83 GLY A CA 1
ATOM 683 C C . GLY A 1 83 ? -4.268 6.015 -6.034 1.00 78.81 83 GLY A C 1
ATOM 684 O O . GLY A 1 83 ? -5.404 5.593 -5.807 1.00 78.81 83 GLY A O 1
ATOM 685 N N . MET A 1 84 ? -3.782 7.088 -5.404 1.00 82.56 84 MET A N 1
ATOM 686 C CA . MET A 1 84 ? -4.556 7.835 -4.405 1.00 82.56 84 MET A CA 1
ATOM 687 C C . MET A 1 84 ? -5.814 8.482 -4.991 1.00 82.56 84 MET A C 1
ATOM 689 O O . MET A 1 84 ? -6.866 8.440 -4.353 1.00 82.56 84 MET A O 1
ATOM 693 N N . LEU A 1 85 ? -5.746 9.041 -6.203 1.00 84.62 85 LEU A N 1
ATOM 694 C CA . LEU A 1 85 ? -6.903 9.639 -6.875 1.00 84.62 85 LEU A CA 1
ATOM 695 C C . LEU A 1 85 ? -7.973 8.592 -7.219 1.00 84.62 85 LEU A C 1
ATOM 697 O O . LEU A 1 85 ? -9.159 8.838 -7.001 1.00 84.62 85 LEU A O 1
ATOM 701 N N . VAL A 1 86 ? -7.570 7.411 -7.695 1.00 83.38 86 VAL A N 1
ATOM 702 C CA . VAL A 1 86 ? -8.470 6.286 -7.991 1.00 83.38 86 VAL A CA 1
ATOM 703 C C . VAL A 1 86 ? -9.108 5.750 -6.711 1.00 83.38 86 VAL A C 1
ATOM 705 O O . VAL A 1 86 ? -10.325 5.562 -6.676 1.00 83.38 86 VAL A O 1
ATOM 708 N N . ILE A 1 87 ? -8.328 5.556 -5.641 1.00 85.25 87 ILE A N 1
ATOM 709 C CA . ILE A 1 87 ? -8.857 5.127 -4.337 1.00 85.25 87 ILE A CA 1
ATOM 710 C C . ILE A 1 87 ? -9.841 6.168 -3.801 1.00 85.25 87 ILE A C 1
ATOM 712 O O . ILE A 1 87 ? -10.941 5.810 -3.385 1.00 85.25 87 ILE A O 1
ATOM 716 N N . TYR A 1 88 ? -9.487 7.454 -3.851 1.00 86.00 88 TYR A N 1
ATOM 717 C CA . TYR A 1 88 ? -10.366 8.542 -3.433 1.00 86.00 88 TYR A CA 1
ATOM 718 C C . TYR A 1 88 ? -11.675 8.539 -4.227 1.00 86.00 88 TYR A C 1
ATOM 720 O O . TYR A 1 88 ? -12.750 8.526 -3.628 1.00 86.00 88 TYR A O 1
ATOM 728 N N . ALA A 1 89 ? -11.606 8.478 -5.559 1.00 87.62 89 ALA A N 1
ATOM 729 C CA . ALA A 1 89 ? -12.780 8.427 -6.424 1.00 87.62 89 ALA A CA 1
ATOM 730 C C . ALA A 1 89 ? -13.648 7.190 -6.143 1.00 87.62 89 ALA A C 1
ATOM 732 O O . ALA A 1 89 ? -14.869 7.316 -6.044 1.00 87.62 89 ALA A O 1
ATOM 733 N N . GLY A 1 90 ? -13.031 6.021 -5.948 1.00 85.62 90 GLY A N 1
ATOM 734 C CA . GLY A 1 90 ? -13.706 4.775 -5.592 1.00 85.62 90 GLY A CA 1
ATOM 735 C C . GLY A 1 90 ? -14.424 4.864 -4.247 1.00 85.62 90 GLY A C 1
ATOM 736 O O . GLY A 1 90 ? -15.609 4.553 -4.166 1.00 85.62 90 GLY A O 1
ATOM 737 N N . VAL A 1 91 ? -13.757 5.371 -3.206 1.00 84.81 91 VAL A N 1
ATOM 738 C CA . VAL A 1 91 ? -14.374 5.602 -1.889 1.00 84.81 91 VAL A CA 1
ATOM 739 C C . VAL A 1 91 ? -15.535 6.585 -2.007 1.00 84.81 91 VAL A C 1
ATOM 741 O O . VAL A 1 91 ? -16.609 6.330 -1.470 1.00 84.81 91 VAL A O 1
ATOM 744 N N . ARG A 1 92 ? -15.371 7.676 -2.760 1.00 83.75 92 ARG A N 1
ATOM 745 C CA . ARG A 1 92 ? -16.427 8.676 -2.972 1.00 83.75 92 ARG A CA 1
ATOM 746 C C . ARG A 1 92 ? -17.615 8.089 -3.741 1.00 83.75 92 ARG A C 1
ATOM 748 O O . ARG A 1 92 ? -18.763 8.386 -3.406 1.00 83.75 92 ARG A O 1
ATOM 755 N N . ALA A 1 93 ? -17.361 7.247 -4.741 1.00 84.44 93 ALA A N 1
ATOM 756 C CA . ALA A 1 93 ? -18.387 6.550 -5.510 1.00 84.44 93 ALA A CA 1
ATOM 757 C C . ALA A 1 93 ? -19.153 5.550 -4.638 1.00 84.44 93 ALA A C 1
ATOM 759 O O . ALA A 1 93 ? -20.379 5.613 -4.582 1.00 84.44 93 ALA A O 1
ATOM 760 N N . VAL A 1 94 ? -18.446 4.697 -3.893 1.00 81.81 94 VAL A N 1
ATOM 761 C CA . VAL A 1 94 ? -19.053 3.741 -2.958 1.00 81.81 94 VAL A CA 1
ATOM 762 C C . VAL A 1 94 ? -19.846 4.475 -1.882 1.00 81.81 94 VAL A C 1
ATOM 764 O O . VAL A 1 94 ? -20.994 4.121 -1.656 1.00 81.81 94 VAL A O 1
ATOM 767 N N . SER A 1 95 ? -19.308 5.542 -1.288 1.00 77.38 95 SER A N 1
ATOM 768 C CA . SER A 1 95 ? -20.028 6.342 -0.287 1.00 77.38 95 SER A CA 1
ATOM 769 C C . SER A 1 95 ? -21.318 6.936 -0.861 1.00 77.38 95 SER A C 1
ATOM 771 O O . SER A 1 95 ? -22.369 6.861 -0.232 1.00 77.38 95 SER A O 1
ATOM 773 N N . SER A 1 96 ? -21.276 7.427 -2.105 1.00 78.62 96 SER A N 1
ATOM 774 C CA . SER A 1 96 ? -22.464 7.953 -2.794 1.00 78.62 96 SER A CA 1
ATOM 775 C C . SER A 1 96 ? -23.503 6.869 -3.101 1.00 78.62 96 SER A C 1
ATOM 777 O O . SER A 1 96 ? -24.702 7.132 -3.077 1.00 78.62 96 SER A O 1
ATOM 779 N N . VAL A 1 97 ? -23.063 5.648 -3.422 1.00 79.75 97 VAL A N 1
ATOM 780 C CA . VAL A 1 97 ? -23.948 4.502 -3.686 1.00 79.75 97 VAL A CA 1
ATOM 781 C C . VAL A 1 97 ? -24.551 3.966 -2.386 1.00 79.75 97 VAL A C 1
ATOM 783 O O . VAL A 1 97 ? -25.745 3.683 -2.345 1.00 79.75 97 VAL A O 1
ATOM 786 N N . VAL A 1 98 ? -23.760 3.881 -1.314 1.00 74.12 98 VAL A N 1
ATOM 787 C CA . VAL A 1 98 ? -24.193 3.428 0.016 1.00 74.12 98 VAL A CA 1
ATOM 788 C C . VAL A 1 98 ? -25.222 4.386 0.615 1.00 74.12 98 VAL A C 1
ATOM 790 O O . VAL A 1 98 ? -26.232 3.923 1.139 1.00 74.12 98 VAL A O 1
ATOM 793 N N . GLU A 1 99 ? -25.037 5.702 0.475 1.00 70.31 99 GLU A N 1
ATOM 794 C CA . GLU A 1 99 ? -26.040 6.693 0.892 1.00 70.31 99 GLU A CA 1
ATOM 795 C C . GLU A 1 99 ? -27.370 6.509 0.153 1.00 70.31 99 GLU A C 1
ATOM 797 O O . GLU A 1 99 ? -28.432 6.540 0.777 1.00 70.31 99 GLU A O 1
ATOM 802 N N . ARG A 1 100 ? -27.311 6.242 -1.160 1.00 69.50 100 ARG A N 1
ATOM 803 C CA . ARG A 1 100 ? -28.495 5.990 -1.998 1.00 69.50 100 ARG A CA 1
ATOM 804 C C . ARG A 1 100 ? -29.193 4.664 -1.688 1.00 69.50 100 ARG A C 1
ATOM 806 O O . ARG A 1 100 ? -30.392 4.561 -1.918 1.00 69.50 100 ARG A O 1
ATOM 813 N N . GLN A 1 101 ? -28.463 3.657 -1.211 1.00 68.38 101 GLN A N 1
ATOM 814 C CA . GLN A 1 101 ? -28.980 2.308 -0.935 1.00 68.38 101 GLN A CA 1
ATOM 815 C C . GLN A 1 101 ? -29.262 2.055 0.563 1.00 68.38 101 GLN A C 1
ATOM 817 O O . GLN A 1 101 ? -29.781 0.994 0.897 1.00 68.38 101 GLN A O 1
ATOM 822 N N . GLN A 1 102 ? -28.957 3.007 1.462 1.00 61.34 102 GLN A N 1
ATOM 823 C CA . GLN A 1 102 ? -29.171 2.926 2.924 1.00 61.34 102 GLN A CA 1
ATOM 824 C C . GLN A 1 102 ? -28.605 1.645 3.577 1.00 61.34 102 GLN A C 1
ATOM 826 O O . GLN A 1 102 ? -29.178 1.090 4.513 1.00 61.34 102 GLN A O 1
ATOM 831 N N . TRP A 1 103 ? -27.461 1.146 3.102 1.00 56.88 103 TRP A N 1
ATOM 832 C CA . TRP A 1 103 ? -26.815 -0.024 3.705 1.00 56.88 103 TRP A CA 1
ATOM 833 C C . TRP A 1 103 ? -26.029 0.380 4.960 1.00 56.88 103 TRP A C 1
ATOM 835 O O . TRP A 1 103 ? -24.852 0.733 4.877 1.00 56.88 103 TRP A O 1
ATOM 845 N N . GLU A 1 104 ? -26.662 0.300 6.137 1.00 57.00 104 GLU A N 1
ATOM 846 C CA . GLU A 1 104 ? -26.029 0.658 7.422 1.00 57.00 104 GLU A CA 1
ATOM 847 C C . GLU A 1 104 ? -24.730 -0.122 7.704 1.00 57.00 104 GLU A C 1
ATOM 849 O O . GLU A 1 104 ? -23.809 0.411 8.317 1.00 57.00 104 GLU A O 1
ATOM 854 N N . SER A 1 105 ? -24.593 -1.350 7.189 1.00 55.56 105 SER A N 1
ATOM 855 C CA . SER A 1 105 ? -23.407 -2.194 7.410 1.00 55.56 105 SER A CA 1
ATOM 856 C C . SER A 1 105 ? -22.134 -1.726 6.682 1.00 55.56 105 SER A C 1
ATOM 858 O O . SER A 1 105 ? -21.053 -2.231 6.986 1.00 55.56 105 SER A O 1
ATOM 860 N N . LEU A 1 106 ? -22.235 -0.815 5.708 1.00 55.12 106 LEU A N 1
ATOM 861 C CA . LEU A 1 106 ? -21.113 -0.346 4.875 1.00 55.12 106 LEU A CA 1
ATOM 862 C C . LEU A 1 106 ? -20.833 1.155 5.044 1.00 55.12 106 LEU A C 1
ATOM 864 O O . LEU A 1 106 ? -20.062 1.738 4.280 1.00 55.12 106 LEU A O 1
ATOM 868 N N . ARG A 1 107 ? -21.439 1.788 6.056 1.00 56.41 107 ARG A N 1
ATOM 869 C CA . ARG A 1 107 ? -21.232 3.202 6.367 1.00 56.41 107 ARG A CA 1
ATOM 870 C C . ARG A 1 107 ? -19.845 3.397 6.986 1.00 56.41 107 ARG A C 1
ATOM 872 O O . ARG A 1 107 ? -19.624 3.193 8.179 1.00 56.41 107 ARG A O 1
ATOM 879 N N . PHE A 1 108 ? -18.878 3.758 6.148 1.00 54.00 108 PHE A N 1
ATOM 880 C CA . PHE A 1 108 ? -17.517 4.063 6.583 1.00 54.00 108 PHE A CA 1
ATOM 881 C C . PHE A 1 108 ? -17.525 5.277 7.527 1.00 54.00 108 PHE A C 1
ATOM 883 O O . PHE A 1 108 ? -17.978 6.352 7.151 1.00 54.00 108 PHE A O 1
ATOM 890 N N . GLY A 1 109 ? -17.028 5.104 8.757 1.00 58.09 109 GLY A N 1
ATOM 891 C CA . GLY A 1 109 ? -16.935 6.175 9.764 1.00 58.09 109 GLY A CA 1
ATOM 892 C C . GLY A 1 109 ? -17.595 5.853 11.108 1.00 58.09 109 GLY A C 1
ATOM 893 O O . GLY A 1 109 ? -17.177 6.392 12.130 1.00 58.09 109 GLY A O 1
ATOM 894 N N . GLU A 1 110 ? -18.538 4.910 11.152 1.00 51.56 110 GLU A N 1
ATOM 895 C CA . GLU A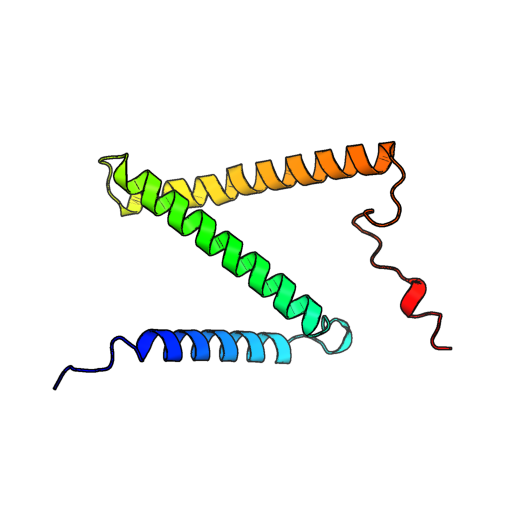 1 110 ? -19.125 4.399 12.398 1.00 51.56 110 GLU A CA 1
ATOM 896 C C . GLU A 1 110 ? -18.650 2.974 12.669 1.00 51.56 110 GLU A C 1
ATOM 898 O O . GLU A 1 110 ? -19.343 1.983 12.452 1.00 51.56 110 GLU A O 1
ATOM 903 N N . TYR A 1 111 ? -17.434 2.860 13.194 1.00 54.66 111 TYR A N 1
ATOM 904 C CA . TYR A 1 111 ? -17.029 1.636 13.874 1.00 54.66 111 TYR A CA 1
ATOM 905 C C . TYR A 1 111 ? -17.844 1.566 15.165 1.00 54.66 111 TYR A C 1
ATOM 907 O O . TYR A 1 111 ? -17.552 2.295 16.110 1.00 54.66 111 TYR A O 1
ATOM 915 N N . GLY A 1 112 ? -18.923 0.781 15.144 1.00 49.97 112 GLY A N 1
ATOM 916 C CA . GLY A 1 112 ? -19.983 0.757 16.149 1.00 49.97 112 GLY A CA 1
ATOM 917 C C . GLY A 1 112 ? -19.536 1.129 17.564 1.00 49.97 112 GLY A C 1
ATOM 918 O O . GLY A 1 112 ? -18.876 0.353 18.254 1.00 49.97 112 GLY A O 1
ATOM 919 N N . LYS A 1 113 ? -20.006 2.288 18.040 1.00 49.56 113 LYS A N 1
ATOM 920 C CA . LYS A 1 113 ? -19.955 2.670 19.461 1.00 49.56 113 LYS A CA 1
ATOM 921 C C . LYS A 1 113 ? -20.779 1.725 20.354 1.00 49.56 113 LYS A C 1
ATOM 923 O O . LYS A 1 113 ? -20.776 1.880 21.566 1.00 49.56 113 LYS A O 1
ATOM 928 N N . ASN A 1 114 ? -21.440 0.719 19.781 1.00 55.06 114 ASN A N 1
ATOM 929 C CA . ASN A 1 114 ? -22.399 -0.140 20.471 1.00 55.06 114 ASN A CA 1
ATOM 930 C C . ASN A 1 114 ? -21.775 -1.377 21.142 1.00 55.06 114 ASN A C 1
ATOM 932 O O . ASN A 1 114 ? -22.454 -2.026 21.928 1.00 55.06 114 ASN A O 1
ATOM 936 N N . ILE A 1 115 ? -20.493 -1.700 20.909 1.00 52.03 115 ILE A N 1
ATOM 937 C CA . ILE A 1 115 ? -19.841 -2.823 21.620 1.00 52.03 115 ILE A CA 1
ATOM 938 C C . ILE A 1 115 ? -19.441 -2.430 23.055 1.00 52.03 115 ILE A C 1
ATOM 940 O O . ILE A 1 115 ? -19.439 -3.275 23.945 1.00 52.03 115 ILE A O 1
ATOM 944 N N . TYR A 1 116 ? -19.165 -1.148 23.322 1.00 52.25 116 TYR A N 1
ATOM 945 C CA . TYR A 1 116 ? -18.721 -0.699 24.649 1.00 52.25 116 TYR A CA 1
ATOM 946 C C . TYR A 1 116 ? -19.855 -0.561 25.680 1.00 52.25 116 TYR A C 1
ATOM 948 O O . TYR A 1 116 ? -19.583 -0.613 26.876 1.00 52.25 116 TYR A O 1
ATOM 956 N N . TYR A 1 117 ? -21.117 -0.423 25.252 1.00 49.16 117 TYR A N 1
ATOM 957 C CA . TYR A 1 117 ? -22.266 -0.276 26.162 1.00 49.16 117 TYR A CA 1
ATOM 958 C C . TYR A 1 117 ? -22.937 -1.601 26.556 1.00 49.16 117 TYR A C 1
ATOM 960 O O . TYR A 1 117 ? -23.739 -1.604 27.480 1.00 49.16 117 TYR A O 1
ATOM 968 N N . SER A 1 118 ? -22.604 -2.725 25.910 1.00 42.94 118 SER A N 1
ATOM 969 C CA . SER A 1 118 ? -23.194 -4.042 26.220 1.00 42.94 118 SER A CA 1
ATOM 970 C C . SER A 1 118 ? -22.405 -4.847 27.272 1.00 42.94 118 SER A C 1
ATOM 972 O O . SER A 1 118 ? -22.652 -6.039 27.446 1.00 42.94 118 SER A O 1
ATOM 974 N N . LEU A 1 119 ? -21.436 -4.216 27.943 1.00 53.50 119 LEU A N 1
ATOM 975 C CA . LEU A 1 119 ? -20.566 -4.804 28.975 1.00 53.5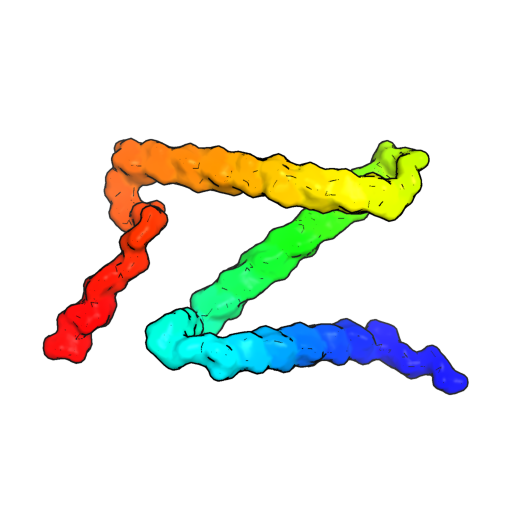0 119 LEU A CA 1
ATOM 976 C C . LEU A 1 119 ? -20.694 -4.074 30.329 1.00 53.50 119 LEU A C 1
ATOM 978 O O . LEU A 1 119 ? -19.750 -4.065 31.119 1.00 53.50 119 LEU A O 1
ATOM 982 N N . LYS A 1 120 ? -21.849 -3.449 30.591 1.00 41.03 120 LYS A N 1
ATOM 983 C CA . LYS A 1 120 ? -22.183 -2.835 31.880 1.00 41.03 120 LYS A CA 1
ATOM 984 C C . LYS A 1 120 ? -23.463 -3.425 32.451 1.00 41.03 120 LYS A C 1
ATOM 986 O O . LYS A 1 120 ? -24.376 -3.693 31.641 1.00 41.03 120 LYS A O 1
#

pLDDT: mean 70.71, std 12.18, range [39.44, 87.62]

Foldseek 3Di:
DPPPDPPVVVVVVVVVVVVVVVVVQVPDDPVPRDDPVVVVVVVVVVVVVVVVLVVVLVVVLVVDPDDSVVSSVVSVVCCVPVVVVVVVVVVVVVCVVCVVVVPPVPNPPCPDPPVVVVPD

Sequence (120 aa):
AYRFHLGGGIVDSLLIVANFLSVKRFREPKHERRPWRIWFLDTSKQAIGMMFIHFANVYLSDLTEEDPCSLYLINFLLDATLGMLVIYAGVRAVSSVVERQQWESLRFGEYGKNIYYSLK

Radius of gyration: 20.77 Å; chains: 1; bounding box: 62×32×55 Å

InterPro domains:
  IPR022127 Store-operated calcium entry regulator STIMATE/YPL162C [PF12400] (69-114)
  IPR022127 Store-operated calcium entry regulator STIMATE/YPL162C [PTHR31735] (16-114)

Organism: Micrurus corallinus (NCBI:txid54390)